Protein AF-A0A557SS32-F1 (afdb_monomer_lite)

pLDDT: mean 89.5, std 8.55, range [58.88, 97.12]

Organism: NCBI:txid2035267

Sequence (68 aa):
MTCKTHFRQVPGLGLTAVVPKEWLNKKVKFEYGEREFETYVMYRGKRSIIRLEQKTLSGGPVTIKLLD

Foldseek 3Di:
DKDKWKFAQDPPFGTKTFDDPVQAQFKKWWDDDNDIDIDGFHDDDHTTMDGDPDDDDHMDMIMMGTDD

Secondary structure (DSSP, 8-state):
-EEEEEEEEETTTEEEEEE-GGGTT-EEEEEETTEEEEEE-EEETTEEEEEE--SSPPPEEEEEEEE-

Radius of gyration: 10.91 Å; chains: 1; bounding box: 28×20×30 Å

Structure (mmCIF, N/CA/C/O backbone):
data_AF-A0A557SS32-F1
#
_entry.id   AF-A0A557SS32-F1
#
loop_
_atom_site.group_PDB
_atom_site.id
_atom_site.type_symbol
_atom_site.label_atom_id
_atom_site.label_alt_id
_atom_site.label_comp_id
_atom_site.label_asym_id
_atom_site.label_entity_id
_atom_site.label_seq_id
_atom_site.pdbx_PDB_ins_code
_atom_site.Cartn_x
_atom_site.Cartn_y
_atom_site.Cartn_z
_atom_site.occupancy
_atom_site.B_iso_or_equiv
_atom_site.auth_seq_id
_atom_site.auth_comp_id
_atom_site.auth_asym_id
_atom_site.auth_atom_id
_atom_site.pdbx_PDB_model_num
ATOM 1 N N . MET A 1 1 ? 4.160 -5.844 10.877 1.00 90.19 1 MET A N 1
ATOM 2 C CA . MET A 1 1 ? 3.037 -6.548 10.194 1.00 90.19 1 MET A CA 1
ATOM 3 C C . MET A 1 1 ? 3.185 -6.403 8.674 1.00 90.19 1 MET A C 1
ATOM 5 O O . MET A 1 1 ? 3.716 -5.382 8.253 1.00 90.19 1 MET A O 1
ATOM 9 N N . THR A 1 2 ? 2.769 -7.372 7.847 1.00 94.81 2 THR A N 1
ATOM 10 C CA . THR A 1 2 ? 2.840 -7.277 6.367 1.00 94.81 2 THR A CA 1
ATOM 11 C C . THR A 1 2 ? 1.492 -7.576 5.704 1.00 94.81 2 THR A C 1
ATOM 13 O O . THR A 1 2 ? 0.670 -8.306 6.250 1.00 94.81 2 THR A O 1
ATOM 16 N N . CYS A 1 3 ? 1.251 -6.991 4.531 1.00 94.19 3 CYS A N 1
ATOM 17 C CA . CYS A 1 3 ? 0.027 -7.134 3.749 1.00 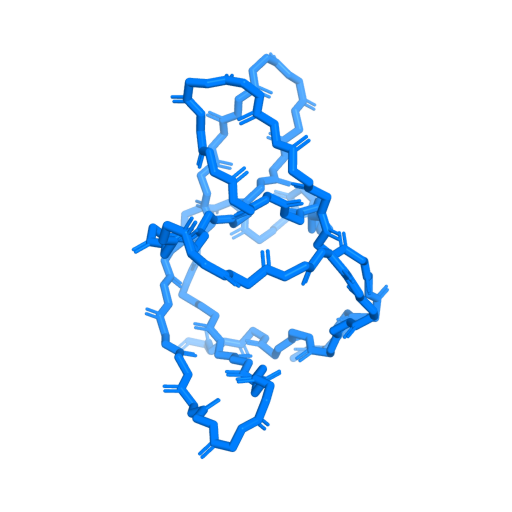94.19 3 CYS A CA 1
ATOM 18 C C . CYS A 1 3 ? 0.383 -7.300 2.268 1.00 94.19 3 CYS A C 1
ATOM 20 O O . CYS A 1 3 ? 1.080 -6.463 1.696 1.00 94.19 3 CYS A O 1
ATOM 22 N N . LYS A 1 4 ? -0.101 -8.376 1.641 1.00 95.31 4 LYS A N 1
ATOM 23 C CA . LYS A 1 4 ? -0.009 -8.574 0.189 1.00 95.31 4 LYS A CA 1
ATOM 24 C C . LYS A 1 4 ? -1.261 -8.000 -0.463 1.00 95.31 4 LYS A C 1
ATOM 26 O O . LYS A 1 4 ? -2.374 -8.369 -0.098 1.00 95.31 4 LYS A O 1
ATOM 31 N N . THR A 1 5 ? -1.086 -7.099 -1.416 1.00 94.88 5 THR A N 1
ATOM 32 C CA . THR A 1 5 ? -2.182 -6.415 -2.111 1.00 94.88 5 THR A CA 1
ATOM 33 C C . THR A 1 5 ? -1.765 -6.110 -3.549 1.00 94.88 5 THR A C 1
ATOM 35 O O . THR A 1 5 ? -0.763 -6.632 -4.031 1.00 94.88 5 THR A O 1
ATOM 38 N N . HIS A 1 6 ? -2.555 -5.317 -4.266 1.00 94.06 6 HIS A N 1
ATOM 39 C CA . HIS A 1 6 ? -2.264 -4.921 -5.639 1.00 94.06 6 HIS A CA 1
ATOM 40 C C . HIS A 1 6 ? -2.387 -3.410 -5.791 1.00 94.06 6 HIS A C 1
ATOM 42 O O . HIS A 1 6 ? -3.400 -2.824 -5.395 1.00 94.06 6 HIS A O 1
ATOM 48 N N . PHE A 1 7 ? -1.396 -2.797 -6.432 1.00 93.00 7 PHE A N 1
ATOM 49 C CA . PHE A 1 7 ? -1.551 -1.461 -6.976 1.00 93.00 7 PHE A CA 1
ATOM 50 C C . PHE A 1 7 ? -2.461 -1.500 -8.200 1.00 93.00 7 PHE A C 1
ATOM 52 O O . PHE A 1 7 ? -2.290 -2.312 -9.110 1.00 93.00 7 PHE A O 1
ATOM 59 N N . ARG A 1 8 ? -3.428 -0.587 -8.226 1.00 90.81 8 ARG A N 1
ATOM 60 C CA . ARG A 1 8 ? -4.311 -0.343 -9.367 1.00 90.81 8 ARG A CA 1
ATOM 61 C C . ARG A 1 8 ? -4.203 1.112 -9.778 1.00 90.81 8 ARG A C 1
ATOM 63 O O . ARG A 1 8 ? -4.125 1.989 -8.918 1.00 90.81 8 ARG A O 1
ATOM 70 N N . GLN A 1 9 ? -4.238 1.367 -11.080 1.00 88.31 9 GLN A N 1
ATOM 71 C CA . GLN A 1 9 ? -4.306 2.729 -11.588 1.00 88.31 9 GLN A CA 1
ATOM 72 C C . GLN A 1 9 ? -5.682 3.312 -11.261 1.00 88.31 9 GLN A C 1
ATOM 74 O O . GLN A 1 9 ? -6.705 2.784 -11.696 1.00 88.31 9 GLN A O 1
ATOM 79 N N . VAL A 1 10 ? -5.713 4.394 -10.489 1.00 86.25 10 VAL A N 1
ATOM 80 C CA . VAL A 1 10 ? -6.942 5.111 -10.147 1.00 86.25 10 VAL A CA 1
ATOM 81 C C . VAL A 1 10 ? -6.885 6.510 -10.772 1.00 86.25 10 VAL A C 1
ATOM 83 O O . VAL A 1 10 ? -5.944 7.263 -10.495 1.00 86.25 10 VAL A O 1
ATOM 86 N N . PRO A 1 11 ? -7.865 6.894 -11.614 1.00 83.44 11 PRO A N 1
ATOM 87 C CA . PRO A 1 11 ? -7.920 8.231 -12.201 1.00 83.44 11 PRO A CA 1
ATOM 88 C C . PRO A 1 11 ? -7.853 9.335 -11.135 1.00 83.44 11 PRO A C 1
ATOM 90 O O . PRO A 1 11 ? -8.527 9.263 -10.107 1.00 83.44 11 PRO A O 1
ATOM 93 N N . GLY A 1 12 ? -6.994 10.336 -11.355 1.00 82.50 12 GLY A N 1
ATOM 94 C CA . GLY A 1 12 ? -6.762 11.438 -10.408 1.00 82.50 12 GLY A CA 1
ATOM 95 C C . GLY A 1 12 ? -5.973 11.066 -9.142 1.00 82.50 12 GLY A C 1
ATOM 96 O O . GLY A 1 12 ? -5.742 11.925 -8.297 1.00 82.50 12 GLY A O 1
ATOM 97 N N . LEU A 1 13 ? -5.549 9.806 -8.999 1.00 80.88 13 LEU A N 1
ATOM 98 C CA . LEU A 1 13 ? -4.761 9.308 -7.868 1.00 80.88 13 LEU A CA 1
ATOM 99 C C . LEU A 1 13 ? -3.491 8.557 -8.270 1.00 80.88 13 LEU A C 1
ATOM 101 O O . LEU A 1 13 ? -2.635 8.331 -7.428 1.00 80.88 13 LEU A O 1
ATOM 105 N N . GLY A 1 14 ? -3.326 8.142 -9.518 1.00 86.25 14 GLY A N 1
ATOM 106 C CA . GLY A 1 14 ? -2.195 7.279 -9.860 1.00 86.25 14 GLY A CA 1
ATOM 107 C C . GLY A 1 14 ? -2.343 5.882 -9.252 1.00 86.25 14 GLY A C 1
ATOM 108 O O . GLY A 1 14 ? -3.461 5.399 -9.042 1.00 86.25 14 GLY A O 1
ATOM 109 N N . LEU A 1 15 ? -1.223 5.221 -8.970 1.00 90.00 15 LEU A N 1
ATOM 110 C CA . LEU A 1 15 ? -1.235 3.859 -8.447 1.00 90.00 15 LEU A CA 1
ATOM 111 C C . LEU A 1 15 ? -1.662 3.845 -6.983 1.00 90.00 15 LEU A C 1
ATOM 113 O O . LEU A 1 15 ? -1.031 4.449 -6.120 1.00 90.00 15 LEU A O 1
ATOM 117 N N . THR A 1 16 ? -2.748 3.134 -6.703 1.00 92.38 16 THR A N 1
ATOM 118 C CA . THR A 1 16 ? -3.344 3.043 -5.371 1.00 92.38 16 THR A CA 1
ATOM 119 C C . THR A 1 16 ? -3.477 1.586 -4.955 1.00 92.38 16 THR A C 1
ATOM 121 O O . THR A 1 16 ? -3.959 0.764 -5.734 1.00 92.38 16 THR A O 1
ATOM 124 N N . ALA A 1 17 ? -3.085 1.271 -3.723 1.00 94.69 17 ALA A N 1
ATOM 125 C CA . ALA A 1 17 ? -3.295 -0.037 -3.113 1.00 94.69 17 ALA A CA 1
ATOM 126 C C . ALA A 1 17 ? -4.119 0.104 -1.831 1.00 94.69 17 ALA A C 1
ATOM 128 O O . ALA A 1 17 ? -3.948 1.055 -1.067 1.00 94.69 17 ALA A O 1
ATOM 129 N N . VAL A 1 18 ? -5.031 -0.842 -1.604 1.00 95.56 18 VAL A N 1
ATOM 130 C CA . VAL A 1 18 ? -5.832 -0.909 -0.374 1.00 95.56 18 VAL A CA 1
ATOM 131 C C . VAL A 1 18 ? -5.056 -1.697 0.674 1.00 95.56 18 VAL A C 1
ATOM 133 O O . VAL A 1 18 ? -4.499 -2.752 0.361 1.00 95.56 18 VAL A O 1
ATOM 136 N N . VAL A 1 19 ? -5.056 -1.185 1.901 1.00 96.06 19 VAL A N 1
ATOM 137 C CA . VAL A 1 19 ? -4.392 -1.768 3.074 1.00 96.06 19 VAL A CA 1
ATOM 138 C C . VAL A 1 19 ? -5.385 -1.903 4.239 1.00 96.06 19 VAL A C 1
ATOM 140 O O . VAL A 1 19 ? -6.478 -1.326 4.171 1.00 96.06 19 VAL A O 1
ATOM 143 N N . PRO A 1 20 ? -5.050 -2.664 5.298 1.00 96.12 20 PRO A N 1
ATOM 144 C CA . PRO A 1 20 ? -5.926 -2.832 6.453 1.00 96.12 20 PRO A CA 1
ATOM 145 C C . PRO A 1 20 ? -6.310 -1.500 7.113 1.00 96.12 20 PRO A C 1
ATOM 147 O O . PRO A 1 20 ? -5.544 -0.529 7.108 1.00 96.12 20 PRO A O 1
ATOM 150 N N . LYS A 1 21 ? -7.522 -1.434 7.675 1.00 95.19 21 LYS A N 1
ATOM 151 C CA . LYS A 1 21 ? -8.085 -0.189 8.222 1.00 95.19 21 LYS A CA 1
ATOM 152 C C . LYS A 1 21 ? -7.275 0.312 9.418 1.00 95.19 21 LYS A C 1
ATOM 154 O O . LYS A 1 21 ? -7.043 1.510 9.546 1.00 95.19 21 LYS A O 1
ATOM 159 N N . GLU A 1 22 ? -6.817 -0.616 10.245 1.00 95.12 22 GLU A N 1
ATOM 160 C CA . GLU A 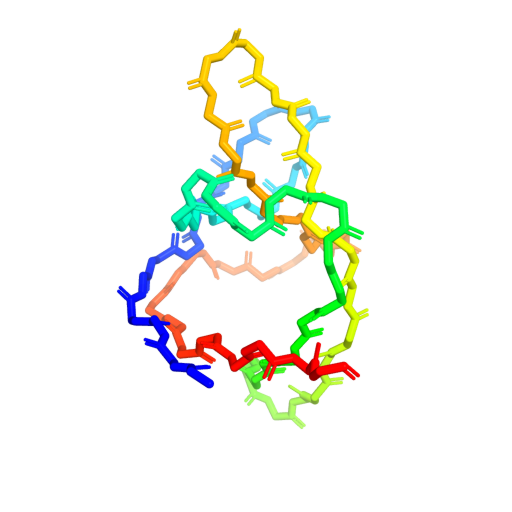1 22 ? -6.003 -0.419 11.443 1.00 95.12 22 GLU A CA 1
ATOM 161 C C . GLU A 1 22 ? -4.615 0.183 11.167 1.00 95.12 22 GLU A C 1
ATOM 163 O O . GLU A 1 22 ? -3.904 0.553 12.104 1.00 95.12 22 GLU A O 1
ATOM 168 N N . TRP A 1 23 ? -4.212 0.284 9.896 1.00 95.81 23 TRP A N 1
ATOM 169 C CA . TRP A 1 23 ? -2.972 0.951 9.502 1.00 95.81 23 TRP A CA 1
ATOM 170 C C . TRP A 1 23 ? -3.162 2.432 9.190 1.00 95.81 23 TRP A C 1
ATOM 172 O O . TRP A 1 23 ? -2.177 3.096 8.891 1.00 95.81 23 TRP A O 1
ATOM 182 N N . LEU A 1 24 ? -4.389 2.964 9.248 1.00 95.69 24 LEU A N 1
ATOM 183 C CA . LEU A 1 24 ? -4.644 4.380 8.986 1.00 95.69 24 LEU A CA 1
ATOM 184 C C . LEU A 1 24 ? -3.725 5.278 9.831 1.00 95.69 24 LEU A C 1
ATOM 186 O O . LEU A 1 24 ? -3.575 5.052 11.030 1.00 95.69 24 LEU A O 1
ATOM 190 N N . ASN A 1 25 ? -3.133 6.292 9.195 1.00 94.56 25 ASN A N 1
ATOM 191 C CA . ASN A 1 25 ? -2.157 7.224 9.774 1.00 94.56 25 ASN A CA 1
ATOM 192 C C . ASN A 1 25 ? -0.823 6.595 10.213 1.00 94.56 25 ASN A C 1
ATOM 194 O O . ASN A 1 25 ? -0.003 7.283 10.817 1.00 94.56 25 ASN A O 1
ATOM 198 N N . LYS A 1 26 ? -0.563 5.323 9.893 1.00 96.19 26 LYS A N 1
ATOM 199 C CA . LYS A 1 26 ? 0.736 4.687 10.136 1.00 96.19 26 LYS A CA 1
ATOM 200 C C . LYS A 1 26 ? 1.631 4.765 8.903 1.00 96.19 26 LYS A C 1
ATOM 202 O O . LYS A 1 26 ? 1.146 4.888 7.772 1.00 96.19 26 LYS A O 1
ATOM 207 N N . LYS A 1 27 ? 2.943 4.683 9.127 1.00 96.62 27 LYS A N 1
ATOM 208 C CA . LYS A 1 27 ? 3.942 4.648 8.060 1.00 96.62 27 LYS A CA 1
ATOM 209 C C . LYS A 1 27 ? 4.111 3.213 7.566 1.00 96.62 27 LYS A C 1
ATOM 211 O O . LYS A 1 27 ? 4.074 2.258 8.336 1.00 96.62 27 LYS A O 1
ATOM 216 N N . VAL A 1 28 ? 4.282 3.046 6.266 1.00 96.44 28 VAL A N 1
ATOM 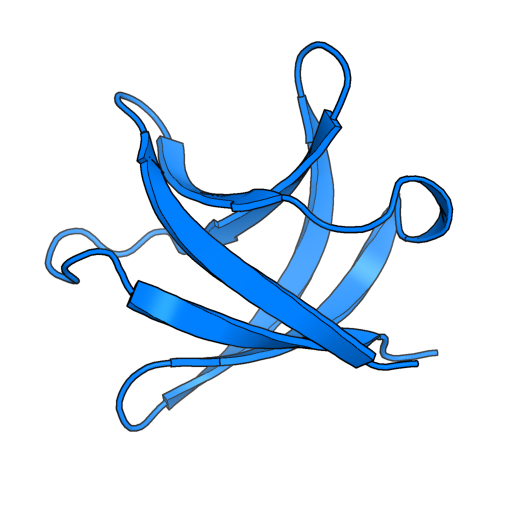217 C CA . VAL A 1 28 ? 4.533 1.747 5.650 1.00 96.44 28 VAL A CA 1
ATOM 218 C C . VAL A 1 28 ? 5.704 1.831 4.691 1.00 96.44 28 VAL A C 1
ATOM 220 O O . VAL A 1 28 ? 6.070 2.910 4.227 1.00 96.44 28 VAL A O 1
ATOM 223 N N . LYS A 1 29 ? 6.234 0.660 4.361 1.00 96.38 29 LYS A N 1
ATOM 224 C CA . LYS A 1 29 ? 7.342 0.442 3.452 1.00 96.38 29 LYS A CA 1
ATOM 225 C C . LYS A 1 29 ? 7.010 -0.667 2.467 1.00 96.38 29 LYS A C 1
ATOM 227 O O . LYS A 1 29 ? 6.401 -1.664 2.853 1.00 96.38 29 LYS A O 1
ATOM 232 N N . PHE A 1 30 ? 7.386 -0.511 1.209 1.00 93.69 30 PHE A N 1
ATOM 233 C CA . PHE A 1 30 ? 7.175 -1.531 0.188 1.00 93.69 30 PHE A CA 1
ATOM 234 C C . PHE A 1 30 ? 8.185 -1.392 -0.945 1.00 93.69 30 PHE A C 1
ATOM 236 O O . PHE A 1 30 ? 8.692 -0.306 -1.213 1.00 93.69 30 PHE A O 1
ATOM 243 N N . GLU A 1 31 ? 8.431 -2.497 -1.633 1.00 91.81 31 GLU A N 1
ATOM 244 C CA . GLU A 1 31 ? 9.206 -2.525 -2.868 1.00 91.81 31 GLU A CA 1
ATOM 245 C C . GLU A 1 31 ? 8.251 -2.582 -4.056 1.00 91.81 31 GLU A C 1
ATOM 247 O O . GLU A 1 31 ? 7.242 -3.298 -4.033 1.00 91.81 31 GLU A O 1
ATOM 252 N N . TYR A 1 32 ? 8.545 -1.803 -5.092 1.00 87.69 32 TYR A N 1
ATOM 253 C CA . TYR A 1 32 ? 7.801 -1.847 -6.340 1.00 87.69 32 TYR A CA 1
ATOM 254 C C . TYR A 1 32 ? 8.725 -1.573 -7.527 1.00 87.69 32 TYR A C 1
ATOM 256 O O . TYR A 1 32 ? 9.364 -0.522 -7.603 1.00 87.69 32 TYR A O 1
ATOM 264 N N . GLY A 1 33 ? 8.798 -2.528 -8.457 1.00 85.12 33 GLY A N 1
ATOM 265 C CA . GLY A 1 33 ? 9.891 -2.567 -9.429 1.00 85.12 33 GLY A CA 1
ATOM 266 C C . GLY A 1 33 ? 11.228 -2.762 -8.710 1.00 85.12 33 GLY A C 1
ATOM 267 O O . GLY A 1 33 ? 11.321 -3.573 -7.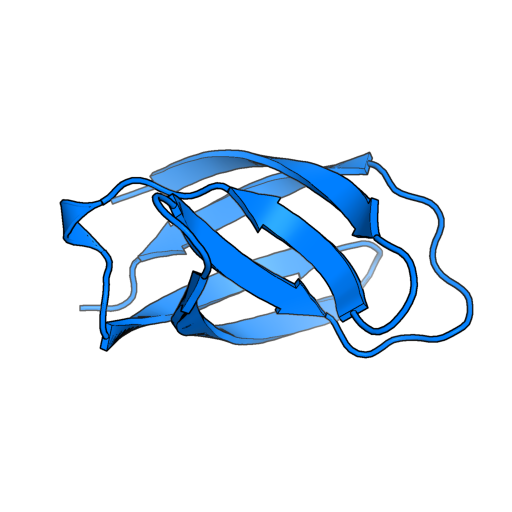797 1.00 85.12 33 GLY A O 1
ATOM 268 N N . GLU A 1 34 ? 12.241 -1.984 -9.083 1.00 85.56 34 GLU A N 1
ATOM 269 C CA . GLU A 1 34 ? 13.592 -2.035 -8.493 1.00 85.56 34 GLU A CA 1
ATOM 270 C C . GLU A 1 34 ? 13.815 -0.949 -7.427 1.00 85.56 34 GLU A C 1
ATOM 272 O O . GLU A 1 34 ? 14.941 -0.524 -7.169 1.00 85.56 34 GLU A O 1
ATOM 277 N N . ARG A 1 35 ? 12.730 -0.411 -6.858 1.00 88.25 35 ARG A N 1
ATOM 278 C CA . ARG A 1 35 ? 12.790 0.701 -5.907 1.00 88.25 35 ARG A CA 1
ATOM 279 C C . ARG A 1 35 ? 11.992 0.415 -4.653 1.00 88.25 35 ARG A C 1
ATOM 281 O O . ARG A 1 35 ? 10.931 -0.205 -4.682 1.00 88.25 35 ARG A O 1
ATOM 288 N N . GLU A 1 36 ? 12.507 0.954 -3.562 1.00 91.75 36 GLU A N 1
ATOM 289 C CA . GLU A 1 36 ? 11.897 0.916 -2.249 1.00 91.75 36 GLU A CA 1
ATOM 290 C C . GLU A 1 36 ? 11.210 2.251 -1.951 1.00 91.75 36 GLU A C 1
ATOM 292 O O . GLU A 1 36 ? 11.722 3.323 -2.281 1.00 91.75 36 GLU A O 1
ATOM 297 N N . PHE A 1 37 ? 10.034 2.184 -1.336 1.00 91.69 37 PHE A N 1
ATOM 298 C CA . PHE A 1 37 ? 9.208 3.342 -1.039 1.00 91.69 37 PHE A CA 1
ATOM 299 C C . PHE A 1 37 ? 8.721 3.301 0.399 1.00 91.69 37 PHE A C 1
ATOM 301 O O . PHE A 1 37 ? 8.368 2.244 0.924 1.00 91.69 37 PHE A O 1
ATOM 308 N N . GLU A 1 38 ? 8.611 4.483 0.999 1.00 94.44 38 GLU A N 1
ATOM 309 C CA . GLU A 1 38 ? 7.934 4.687 2.271 1.00 94.44 38 GLU A CA 1
ATOM 310 C C . GLU A 1 38 ? 6.844 5.743 2.119 1.00 94.44 38 GLU A C 1
ATOM 312 O O . GLU A 1 38 ? 7.026 6.762 1.452 1.00 94.44 38 GLU A O 1
ATOM 317 N N . THR A 1 39 ? 5.688 5.503 2.729 1.00 93.50 39 THR A N 1
ATOM 318 C CA . THR A 1 39 ? 4.572 6.452 2.692 1.00 93.50 39 THR A CA 1
ATOM 319 C C . THR A 1 39 ? 3.640 6.252 3.880 1.00 93.50 39 THR A C 1
ATOM 321 O O . THR A 1 39 ? 3.749 5.266 4.609 1.00 93.50 39 THR A O 1
ATOM 324 N N . TYR A 1 40 ? 2.714 7.185 4.075 1.00 94.88 40 TYR A N 1
ATOM 325 C CA . TYR A 1 40 ? 1.668 7.072 5.083 1.00 94.88 40 TYR A CA 1
ATOM 326 C C . TYR A 1 40 ? 0.402 6.460 4.496 1.00 94.88 40 TYR A C 1
ATOM 328 O O . TYR A 1 40 ? 0.020 6.718 3.352 1.00 94.88 40 TYR A O 1
ATOM 336 N N . VAL A 1 41 ? -0.283 5.669 5.316 1.00 94.88 41 VAL A N 1
ATOM 337 C CA . VAL A 1 41 ? -1.617 5.177 4.990 1.00 94.88 41 VAL A CA 1
ATOM 338 C C . VAL A 1 41 ? -2.632 6.296 5.187 1.00 94.88 41 VAL A C 1
ATOM 340 O O . VAL A 1 41 ? -2.756 6.860 6.273 1.00 94.88 41 VAL A O 1
ATOM 343 N N . MET A 1 42 ? -3.402 6.569 4.140 1.00 94.69 42 MET A N 1
ATOM 344 C CA . MET A 1 42 ? -4.410 7.624 4.097 1.00 94.69 42 MET A CA 1
ATOM 345 C C . MET A 1 42 ? -5.819 7.037 4.032 1.00 94.69 42 MET A C 1
ATOM 347 O O . MET A 1 42 ? -6.019 5.908 3.582 1.00 94.69 42 MET A O 1
ATOM 351 N N . TYR A 1 43 ? -6.819 7.822 4.425 1.00 92.44 43 TYR A N 1
ATOM 352 C CA . TYR A 1 43 ? -8.224 7.449 4.284 1.00 92.44 43 TYR A CA 1
ATOM 353 C C . TYR A 1 43 ? -8.818 8.036 3.003 1.00 92.44 43 TYR A C 1
ATOM 355 O O . TYR A 1 43 ? -8.680 9.229 2.737 1.00 92.44 43 TYR A O 1
ATOM 363 N N . ARG A 1 44 ? -9.536 7.224 2.219 1.00 85.44 44 ARG A N 1
ATOM 364 C CA . ARG A 1 44 ? -10.322 7.717 1.081 1.00 85.44 44 ARG A CA 1
ATOM 365 C C . ARG A 1 44 ? -11.645 6.983 0.944 1.00 85.44 44 ARG A C 1
ATOM 367 O O . ARG A 1 44 ? -11.682 5.759 0.796 1.00 85.44 44 ARG A O 1
ATOM 374 N N . GLY A 1 45 ? -12.735 7.752 0.917 1.00 83.19 45 GLY A N 1
ATOM 375 C CA . GLY A 1 45 ? -14.104 7.253 0.799 1.00 83.19 45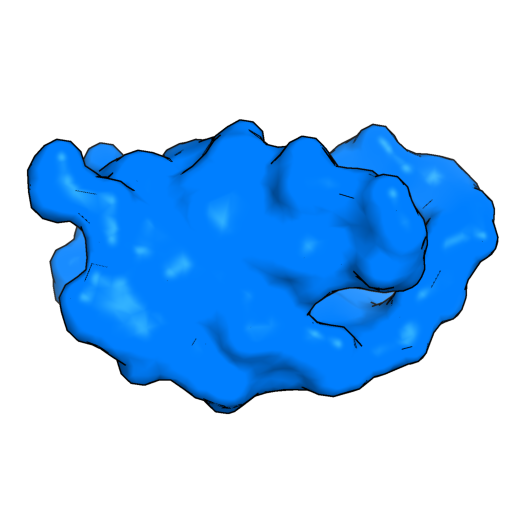 GLY A CA 1
ATOM 376 C C . GLY A 1 45 ? -14.496 6.399 2.004 1.00 83.19 45 GLY A C 1
ATOM 377 O O . GLY A 1 45 ? -15.151 6.883 2.920 1.00 83.19 45 GLY A O 1
ATOM 378 N N . LYS A 1 46 ? -14.081 5.126 1.994 1.00 88.25 46 LYS A N 1
ATOM 379 C CA . LYS A 1 46 ? -14.314 4.129 3.054 1.00 88.25 46 LYS A CA 1
ATOM 380 C C . LYS A 1 46 ? -13.141 3.163 3.270 1.00 88.25 46 LYS A C 1
ATOM 382 O O . LY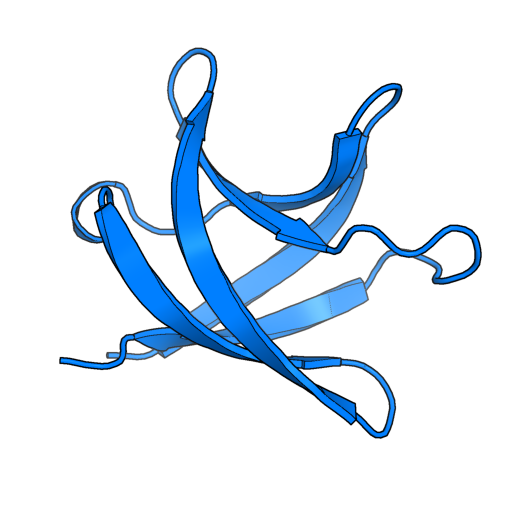S A 1 46 ? -13.310 2.133 3.917 1.00 88.25 46 LYS A O 1
ATOM 387 N N . ARG A 1 47 ? -11.974 3.429 2.675 1.00 91.31 47 ARG A N 1
ATOM 388 C CA . ARG A 1 47 ? -10.830 2.505 2.676 1.00 91.31 47 ARG A CA 1
ATOM 389 C C . ARG A 1 47 ? -9.554 3.211 3.110 1.00 91.31 47 ARG A C 1
ATOM 391 O O . ARG A 1 47 ? -9.341 4.370 2.757 1.00 91.31 47 ARG A O 1
ATOM 398 N N . SER A 1 48 ? -8.711 2.475 3.823 1.00 95.31 48 SER A N 1
ATOM 399 C CA . SER A 1 48 ? -7.320 2.844 4.059 1.00 95.31 48 SER A CA 1
ATOM 400 C C . SER A 1 48 ? -6.497 2.463 2.831 1.00 95.31 48 SER A C 1
ATOM 402 O O . SER A 1 48 ? -6.601 1.341 2.328 1.00 95.31 48 SER A O 1
ATOM 404 N N . ILE A 1 49 ? -5.738 3.415 2.299 1.00 95.19 49 ILE A N 1
ATOM 405 C CA . ILE A 1 49 ? -4.997 3.265 1.049 1.00 95.19 49 ILE A CA 1
ATOM 406 C C . ILE A 1 49 ? -3.577 3.797 1.179 1.00 95.19 49 ILE A C 1
ATOM 408 O O . ILE A 1 49 ? -3.297 4.673 1.995 1.00 95.19 49 ILE A O 1
ATOM 412 N N . ILE A 1 50 ? -2.711 3.320 0.296 1.00 94.00 50 ILE A N 1
ATOM 413 C CA . ILE A 1 50 ? -1.452 3.981 -0.029 1.00 94.00 50 ILE A CA 1
ATOM 414 C C . ILE A 1 50 ? -1.453 4.376 -1.498 1.00 94.00 50 ILE A C 1
ATOM 416 O O . ILE A 1 50 ? -2.088 3.722 -2.332 1.00 94.00 50 ILE A O 1
ATOM 420 N N . ARG A 1 51 ? -0.745 5.459 -1.802 1.00 91.38 51 ARG A N 1
ATOM 421 C CA . ARG A 1 51 ? -0.651 6.032 -3.139 1.00 91.38 51 ARG A CA 1
ATOM 422 C C . ARG A 1 51 ? 0.811 6.117 -3.545 1.00 91.38 51 ARG A C 1
ATOM 424 O O . ARG A 1 51 ? 1.632 6.602 -2.775 1.00 91.38 51 ARG A O 1
ATOM 431 N N . LEU A 1 52 ? 1.101 5.706 -4.770 1.00 86.44 52 LEU A N 1
ATOM 432 C CA . LEU A 1 52 ? 2.375 5.936 -5.424 1.00 86.44 52 LEU A CA 1
ATOM 433 C C . LEU A 1 52 ? 2.159 6.944 -6.560 1.00 86.44 52 LEU A C 1
ATOM 435 O O . LEU A 1 52 ? 1.516 6.646 -7.571 1.00 86.44 52 LEU A O 1
ATOM 439 N N . GLU A 1 53 ? 2.675 8.161 -6.381 1.00 73.69 53 GLU A N 1
ATOM 440 C CA . GLU A 1 53 ? 2.655 9.210 -7.404 1.00 73.69 53 GLU A CA 1
ATOM 441 C C . GLU A 1 53 ? 3.740 8.950 -8.459 1.00 73.69 53 GLU A C 1
ATOM 443 O O . GLU A 1 53 ? 4.763 9.624 -8.512 1.00 73.69 53 GLU A O 1
ATOM 448 N N . GLN A 1 54 ? 3.536 7.950 -9.317 1.00 69.00 54 GLN A N 1
ATOM 449 C CA . GLN A 1 54 ? 4.347 7.776 -10.522 1.00 69.00 54 GLN A CA 1
ATOM 450 C C . GLN A 1 54 ? 3.466 7.688 -11.763 1.00 69.00 54 GLN A C 1
ATOM 452 O O . GLN A 1 54 ? 2.398 7.078 -11.755 1.00 69.00 54 GLN A O 1
ATOM 457 N N . LYS A 1 55 ? 3.917 8.347 -12.835 1.00 59.06 55 LYS A N 1
ATOM 458 C CA . LYS A 1 55 ? 3.151 8.530 -14.076 1.00 59.06 55 LYS A CA 1
ATOM 459 C C . LYS A 1 55 ? 3.218 7.327 -15.028 1.00 59.06 55 LYS A C 1
ATOM 461 O O . LYS A 1 55 ? 2.412 7.268 -15.947 1.00 59.06 55 LYS A O 1
ATOM 466 N N . THR A 1 56 ? 4.155 6.399 -14.831 1.00 58.88 56 THR A N 1
ATOM 467 C CA . THR A 1 56 ? 4.556 5.419 -15.862 1.00 58.88 56 THR A CA 1
ATOM 468 C C . THR A 1 56 ? 4.539 3.958 -15.422 1.00 58.88 56 THR A C 1
ATOM 470 O O . THR A 1 56 ? 4.857 3.085 -16.223 1.00 58.88 56 THR A O 1
ATOM 473 N N . LEU A 1 57 ? 4.166 3.656 -14.181 1.00 64.94 57 LEU A N 1
ATOM 474 C CA . LEU A 1 57 ? 4.124 2.276 -13.712 1.00 64.94 57 LEU A CA 1
ATOM 475 C C . LEU A 1 57 ? 2.754 1.645 -13.991 1.00 64.94 57 LEU A C 1
ATOM 477 O O . LEU A 1 57 ? 1.716 2.197 -13.625 1.00 64.94 57 LEU A O 1
ATOM 481 N N . SER A 1 58 ? 2.751 0.463 -14.605 1.00 74.62 58 SER A N 1
ATOM 482 C CA . SER A 1 58 ? 1.572 -0.401 -14.656 1.00 74.62 58 SER A CA 1
ATOM 483 C C . SER A 1 58 ? 1.256 -0.927 -13.256 1.00 74.62 58 SER A C 1
ATOM 485 O O . SER A 1 58 ? 2.164 -1.106 -12.445 1.00 74.62 58 SER A O 1
ATOM 487 N N . GLY A 1 59 ? -0.024 -1.175 -12.961 1.00 82.12 59 GLY A N 1
ATOM 488 C CA . GLY A 1 59 ? -0.438 -1.827 -11.713 1.00 82.12 59 GLY A CA 1
ATOM 489 C C . GLY A 1 59 ? 0.138 -3.238 -11.568 1.00 82.12 59 GLY A C 1
ATOM 490 O O . GLY A 1 59 ? 0.614 -3.825 -12.538 1.00 82.12 59 GLY A O 1
ATOM 491 N N . GLY A 1 60 ? 0.093 -3.787 -10.355 1.00 89.56 60 GLY A N 1
ATOM 492 C CA . GLY A 1 60 ? 0.763 -5.049 -10.056 1.00 89.56 60 GLY A CA 1
ATOM 493 C C . GLY A 1 60 ? 0.689 -5.452 -8.584 1.00 89.56 60 GLY A C 1
ATOM 494 O O . GLY A 1 60 ? 0.273 -4.648 -7.741 1.00 89.56 60 GLY A O 1
ATOM 495 N N . PRO A 1 61 ? 1.044 -6.707 -8.265 1.00 92.44 61 PRO A N 1
ATOM 496 C CA . PRO A 1 61 ? 1.105 -7.181 -6.890 1.00 92.44 61 PRO A CA 1
ATOM 497 C C . PRO A 1 61 ? 2.185 -6.426 -6.106 1.00 92.44 61 PRO A C 1
ATOM 499 O O . PRO A 1 61 ? 3.237 -6.087 -6.638 1.00 92.44 61 PRO A O 1
ATOM 502 N N . VAL A 1 62 ? 1.927 -6.176 -4.825 1.00 93.56 62 VAL A N 1
ATOM 503 C CA . VAL A 1 62 ? 2.869 -5.528 -3.908 1.00 93.56 62 VAL A CA 1
ATOM 504 C C . VAL A 1 62 ? 2.752 -6.136 -2.515 1.00 93.56 62 VAL A C 1
ATOM 506 O O . VAL A 1 62 ? 1.657 -6.468 -2.051 1.00 93.56 62 VAL A O 1
ATOM 509 N N . THR A 1 63 ? 3.887 -6.261 -1.830 1.00 95.88 63 THR A N 1
ATOM 510 C CA . THR A 1 63 ? 3.927 -6.581 -0.400 1.00 95.88 63 THR A CA 1
ATOM 511 C C . THR A 1 63 ? 4.273 -5.320 0.378 1.00 95.88 63 THR A C 1
ATOM 513 O O . THR A 1 63 ? 5.329 -4.730 0.176 1.00 95.88 63 THR A O 1
ATOM 516 N N . ILE A 1 64 ? 3.378 -4.912 1.272 1.00 96.19 64 ILE A N 1
ATOM 517 C CA . ILE A 1 64 ? 3.510 -3.706 2.085 1.00 96.19 64 ILE A CA 1
ATOM 518 C C . ILE A 1 64 ? 3.788 -4.114 3.526 1.00 96.19 64 ILE A C 1
ATOM 520 O O . ILE A 1 64 ? 3.063 -4.923 4.107 1.00 96.19 64 ILE A O 1
ATOM 524 N N . LYS A 1 65 ? 4.829 -3.540 4.116 1.00 97.12 65 LYS A N 1
ATOM 525 C CA . LYS A 1 65 ? 5.228 -3.722 5.507 1.00 97.12 65 LYS A CA 1
ATOM 526 C C . LYS A 1 65 ? 4.850 -2.486 6.313 1.00 97.12 65 LYS A C 1
ATOM 528 O O . LYS A 1 65 ? 5.210 -1.374 5.950 1.00 97.12 65 LYS A O 1
ATOM 533 N N . LEU A 1 66 ? 4.144 -2.687 7.417 1.00 95.81 66 LEU A N 1
ATOM 534 C CA . LEU A 1 66 ? 3.927 -1.650 8.417 1.00 95.81 66 LEU A CA 1
ATOM 535 C C . LEU A 1 66 ? 5.248 -1.348 9.129 1.00 95.81 66 LEU A C 1
ATOM 537 O O . LEU A 1 66 ? 5.908 -2.284 9.592 1.00 95.81 66 LEU A O 1
ATOM 541 N N . LEU A 1 67 ? 5.611 -0.069 9.185 1.00 92.56 67 LEU A N 1
ATOM 542 C CA . LEU A 1 67 ? 6.682 0.439 10.031 1.00 92.56 67 LEU A CA 1
ATOM 543 C C . LEU A 1 67 ? 6.027 0.883 11.346 1.00 92.56 67 LEU A C 1
ATOM 545 O O . LEU A 1 67 ? 5.053 1.637 11.299 1.00 92.56 67 LEU A O 1
ATOM 549 N N . ASP A 1 68 ? 6.491 0.328 12.467 1.00 78.12 68 ASP A N 1
ATOM 550 C CA . ASP A 1 68 ? 6.031 0.718 13.809 1.00 78.12 68 ASP A CA 1
ATOM 551 C C . ASP A 1 68 ? 6.382 2.179 14.125 1.00 78.12 68 ASP A C 1
ATOM 553 O O . ASP A 1 68 ? 7.472 2.633 13.699 1.00 78.12 68 ASP A O 1
#